Protein AF-A0A2V8MW38-F1 (afdb_monomer)

Structure (mmCIF, N/CA/C/O backbone):
data_AF-A0A2V8MW38-F1
#
_entry.id   AF-A0A2V8MW38-F1
#
loop_
_atom_site.group_PDB
_atom_site.id
_atom_site.type_symbol
_atom_site.label_atom_id
_atom_site.label_alt_id
_atom_site.label_comp_id
_atom_site.label_asym_id
_atom_site.label_entity_id
_atom_site.label_seq_id
_atom_site.pdbx_PDB_ins_code
_atom_site.Cartn_x
_atom_site.Cartn_y
_atom_site.Cartn_z
_atom_site.occupancy
_atom_site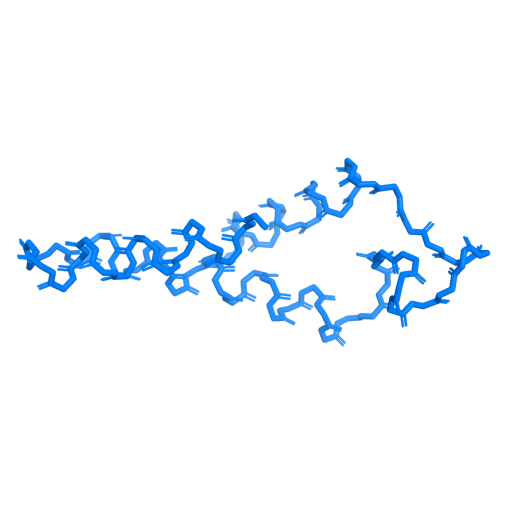.B_iso_or_equiv
_atom_site.auth_seq_id
_atom_site.auth_comp_id
_atom_site.auth_asym_id
_atom_site.auth_atom_id
_atom_site.pdbx_PDB_model_num
ATOM 1 N N . ALA A 1 1 ? 2.921 10.396 -1.506 1.00 91.25 1 ALA A N 1
ATOM 2 C CA . ALA A 1 1 ? 1.545 10.876 -1.249 1.00 91.25 1 ALA A CA 1
ATOM 3 C C . ALA A 1 1 ? 0.660 9.777 -0.662 1.00 91.25 1 ALA A C 1
ATOM 5 O O . ALA A 1 1 ? 0.138 9.978 0.422 1.00 91.25 1 ALA A O 1
ATOM 6 N N . ILE A 1 2 ? 0.520 8.619 -1.321 1.00 97.62 2 ILE A N 1
ATOM 7 C CA . ILE A 1 2 ? -0.385 7.536 -0.879 1.00 97.62 2 ILE A CA 1
ATOM 8 C C . ILE A 1 2 ? -0.074 7.047 0.546 1.00 97.62 2 ILE A C 1
ATOM 10 O O . ILE A 1 2 ? -0.950 7.101 1.401 1.00 97.62 2 ILE A O 1
ATOM 14 N N . LEU A 1 3 ? 1.175 6.664 0.839 1.00 98.00 3 LEU A N 1
ATOM 15 C CA . LEU A 1 3 ? 1.544 6.220 2.193 1.00 98.00 3 LEU A CA 1
ATOM 16 C C . LEU A 1 3 ? 1.421 7.332 3.247 1.00 98.00 3 LEU A C 1
ATOM 18 O O . LEU A 1 3 ? 1.103 7.061 4.393 1.00 98.00 3 LEU A O 1
ATOM 22 N N . SER A 1 4 ? 1.569 8.602 2.865 1.00 98.56 4 SER A N 1
ATOM 23 C CA . SER A 1 4 ? 1.311 9.720 3.784 1.00 98.56 4 SER A CA 1
ATOM 24 C C . SER A 1 4 ? -0.166 9.789 4.199 1.00 98.56 4 SER A C 1
ATOM 26 O O . SER A 1 4 ? -0.461 10.106 5.347 1.00 98.56 4 SER A O 1
ATOM 28 N N . VAL A 1 5 ? -1.095 9.469 3.287 1.00 98.31 5 VAL A N 1
ATOM 29 C CA . VAL A 1 5 ? -2.527 9.339 3.606 1.00 98.31 5 VAL A CA 1
ATOM 30 C C . VAL A 1 5 ? -2.771 8.118 4.487 1.00 98.31 5 VAL A C 1
ATOM 32 O O . VAL A 1 5 ? -3.508 8.230 5.458 1.00 98.31 5 VAL A O 1
ATOM 35 N N . GLN A 1 6 ? -2.132 6.983 4.195 1.00 98.50 6 GLN A N 1
ATOM 36 C CA . GLN A 1 6 ? -2.209 5.791 5.045 1.00 98.50 6 GLN A CA 1
ATOM 37 C C . GLN A 1 6 ? -1.784 6.098 6.488 1.00 98.50 6 GLN A C 1
ATOM 39 O O . GLN A 1 6 ? -2.565 5.855 7.402 1.00 98.50 6 GLN A O 1
ATOM 44 N N . MET A 1 7 ? -0.624 6.729 6.690 1.00 98.69 7 MET A N 1
ATOM 45 C CA . MET A 1 7 ? -0.138 7.122 8.019 1.00 98.69 7 MET A CA 1
ATOM 46 C C . MET A 1 7 ? -1.092 8.092 8.729 1.00 98.69 7 MET A C 1
ATOM 48 O O . MET A 1 7 ? -1.273 8.022 9.940 1.00 98.69 7 MET A O 1
ATOM 52 N N . MET A 1 8 ? -1.719 9.011 7.985 1.00 98.75 8 MET A N 1
ATOM 53 C CA . MET A 1 8 ? -2.734 9.913 8.535 1.00 98.75 8 MET A CA 1
ATOM 54 C C . MET A 1 8 ? -3.987 9.148 8.985 1.00 98.75 8 MET A C 1
ATOM 56 O O . MET A 1 8 ?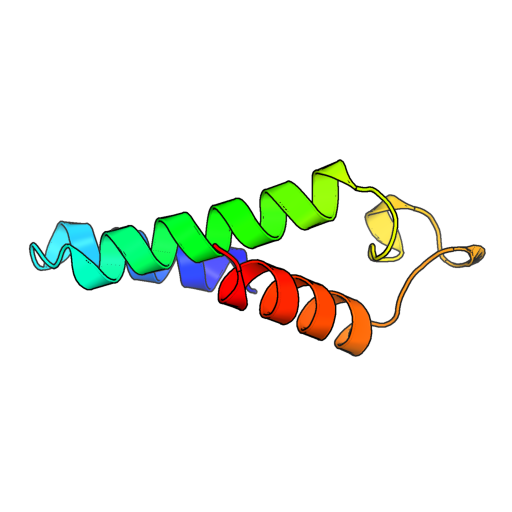 -4.531 9.461 10.042 1.00 98.75 8 MET A O 1
ATOM 60 N N . LEU A 1 9 ? -4.452 8.169 8.200 1.00 98.81 9 LEU A N 1
ATOM 61 C CA . LEU A 1 9 ? -5.598 7.324 8.553 1.00 98.81 9 LEU A CA 1
ATOM 62 C C . LEU A 1 9 ? -5.301 6.481 9.795 1.00 98.81 9 LEU A C 1
ATOM 64 O O . LEU A 1 9 ? -6.122 6.463 10.708 1.00 98.81 9 LEU A O 1
ATOM 68 N N . ASP A 1 10 ? -4.124 5.859 9.856 1.00 98.81 10 ASP A N 1
ATOM 69 C CA . ASP A 1 10 ? -3.667 5.098 11.021 1.00 98.81 10 ASP A CA 1
ATOM 70 C C . ASP A 1 10 ? -3.620 5.982 12.277 1.00 98.81 10 ASP A C 1
ATOM 72 O O . ASP A 1 10 ? -4.210 5.659 13.311 1.00 98.81 10 ASP A O 1
ATOM 76 N N . TRP A 1 11 ? -3.009 7.165 12.168 1.00 98.81 11 TRP A N 1
ATOM 77 C CA . TRP A 1 11 ? -2.931 8.108 13.280 1.00 98.81 11 TRP A CA 1
ATOM 78 C C . TRP A 1 11 ? -4.312 8.578 13.751 1.00 98.81 11 TRP A C 1
ATOM 80 O O . TRP A 1 11 ? -4.568 8.627 14.956 1.00 98.81 11 TRP A O 1
ATOM 90 N N . LEU A 1 12 ? -5.218 8.916 12.825 1.00 98.88 12 LEU A N 1
ATOM 91 C CA . LEU A 1 12 ? -6.587 9.314 13.166 1.00 98.88 12 LEU A CA 1
ATOM 92 C C . LEU A 1 12 ? -7.367 8.161 13.808 1.00 98.88 12 LEU A C 1
ATOM 94 O O . LEU A 1 12 ? -8.095 8.404 14.768 1.00 98.88 12 LEU A O 1
ATOM 98 N N . GLY A 1 13 ? -7.194 6.932 13.315 1.00 98.81 13 GLY A N 1
ATOM 99 C CA . GLY A 1 13 ? -7.805 5.732 13.885 1.00 98.81 13 GLY A CA 1
ATOM 100 C C . GLY A 1 13 ? -7.384 5.519 15.333 1.00 98.81 13 GLY A C 1
ATOM 101 O O . GLY A 1 13 ? -8.242 5.439 16.206 1.00 98.81 13 GLY A O 1
ATOM 102 N N . ASN A 1 14 ? -6.078 5.563 15.610 1.00 98.75 14 ASN A N 1
ATOM 103 C CA . ASN A 1 14 ? -5.545 5.455 16.970 1.00 98.75 14 ASN A CA 1
ATOM 104 C C . ASN A 1 14 ? -5.986 6.622 17.870 1.00 98.75 14 ASN A C 1
ATOM 106 O O . ASN A 1 14 ? -6.304 6.433 19.041 1.00 98.75 14 ASN A O 1
ATOM 110 N N . ARG A 1 15 ? -6.016 7.853 17.343 1.00 98.75 15 ARG A N 1
ATOM 111 C CA . ARG A 1 15 ? -6.394 9.045 18.117 1.00 98.75 15 ARG A CA 1
ATOM 112 C C . ARG A 1 15 ? -7.868 9.059 18.520 1.00 98.75 15 ARG A C 1
ATOM 114 O O . ARG A 1 15 ? -8.199 9.647 19.551 1.00 98.75 15 ARG A O 1
ATOM 121 N N . HIS A 1 16 ? -8.735 8.503 17.682 1.00 98.62 16 HIS A N 1
ATOM 122 C CA . HIS A 1 16 ? -10.186 8.575 17.842 1.00 98.62 16 HIS A CA 1
ATOM 123 C C . HIS A 1 16 ? -10.846 7.231 18.159 1.00 98.62 16 HIS A C 1
ATOM 125 O O . HIS A 1 16 ? -12.070 7.202 18.260 1.00 98.62 16 HIS A O 1
ATOM 131 N N . ASP A 1 17 ? -10.062 6.165 18.341 1.00 98.38 17 ASP A N 1
ATOM 132 C CA . ASP A 1 17 ? -10.549 4.800 18.576 1.00 98.38 17 ASP A CA 1
ATOM 133 C C . ASP A 1 17 ? -11.522 4.335 17.467 1.00 98.38 17 ASP A C 1
ATOM 135 O O . ASP A 1 17 ? -12.598 3.796 17.719 1.00 98.38 17 ASP A O 1
ATOM 139 N N . ASP A 1 18 ? -11.176 4.630 16.203 1.00 98.81 18 ASP A N 1
ATOM 140 C CA . ASP A 1 18 ? -11.996 4.288 15.029 1.00 98.81 18 ASP A CA 1
ATOM 141 C C . ASP A 1 18 ? -11.347 3.177 14.196 1.00 98.81 18 ASP A C 1
ATOM 143 O O . ASP A 1 18 ? -10.552 3.424 13.282 1.00 98.81 18 ASP A O 1
ATOM 147 N N . ASP A 1 19 ? -11.770 1.937 14.451 1.00 98.62 19 ASP A N 1
ATOM 148 C CA . ASP A 1 19 ? -11.309 0.750 13.722 1.00 98.62 19 ASP A CA 1
ATOM 149 C C . ASP A 1 19 ? -11.537 0.825 12.205 1.00 98.62 19 ASP A C 1
ATOM 151 O O . ASP A 1 19 ? -10.889 0.110 11.437 1.00 98.62 19 ASP A O 1
ATOM 155 N N . ARG A 1 20 ? -12.489 1.638 11.724 1.00 98.50 20 ARG A N 1
ATOM 156 C CA . ARG A 1 20 ? -12.710 1.780 10.275 1.00 98.50 20 ARG A CA 1
ATOM 157 C C . ARG A 1 20 ? -11.534 2.498 9.625 1.00 98.50 20 ARG A C 1
ATOM 159 O O . ARG A 1 20 ? -11.189 2.151 8.498 1.00 98.50 20 ARG A O 1
ATOM 166 N N . LEU A 1 21 ? -10.932 3.464 10.320 1.00 98.75 21 LEU A N 1
ATOM 167 C CA . LEU A 1 21 ? -9.754 4.185 9.842 1.00 98.75 21 LEU A CA 1
ATOM 168 C C . LEU A 1 21 ? -8.504 3.306 9.902 1.00 98.75 21 LEU A C 1
ATOM 170 O O . LEU A 1 21 ? -7.749 3.291 8.933 1.00 98.75 21 LEU A O 1
ATOM 174 N N . LEU A 1 22 ? -8.349 2.510 10.967 1.00 98.75 22 LEU A N 1
ATOM 175 C CA . LEU A 1 22 ? -7.259 1.533 11.084 1.00 98.75 22 LEU A CA 1
ATOM 176 C C . LEU A 1 22 ? -7.308 0.510 9.941 1.00 98.75 22 LEU A C 1
ATOM 178 O O . LEU A 1 22 ? -6.350 0.374 9.185 1.00 98.75 22 LEU A O 1
ATOM 182 N N . ARG A 1 23 ? -8.475 -0.107 9.703 1.00 98.38 23 ARG A N 1
ATOM 183 C CA . ARG A 1 23 ? -8.659 -1.031 8.570 1.00 98.38 23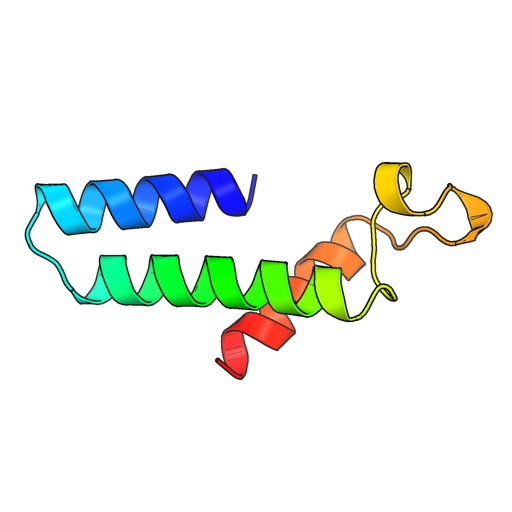 ARG A CA 1
ATOM 184 C C . ARG A 1 23 ? -8.431 -0.364 7.215 1.00 98.38 23 ARG A C 1
ATOM 186 O O . ARG A 1 23 ? -7.954 -1.007 6.284 1.00 98.38 23 ARG A O 1
ATOM 193 N N . ALA A 1 24 ? -8.806 0.907 7.059 1.00 98.31 24 ALA A N 1
ATOM 194 C CA . ALA A 1 24 ? -8.545 1.637 5.821 1.00 98.31 24 ALA A CA 1
ATOM 195 C C . ALA A 1 24 ? -7.040 1.871 5.614 1.00 98.31 24 ALA A C 1
ATOM 197 O O . ALA A 1 24 ? -6.558 1.719 4.492 1.00 98.31 24 ALA A O 1
ATOM 198 N N . ALA A 1 25 ? -6.300 2.195 6.677 1.00 98.56 25 ALA A N 1
ATOM 199 C CA . ALA A 1 25 ? -4.852 2.342 6.627 1.00 98.56 25 ALA A CA 1
ATOM 200 C C . ALA A 1 25 ? -4.167 1.024 6.227 1.00 98.56 25 ALA A C 1
ATOM 202 O O . ALA A 1 25 ? -3.404 1.012 5.261 1.00 98.56 25 ALA A O 1
ATOM 203 N N . GLU A 1 26 ? -4.519 -0.087 6.881 1.00 98.25 26 GLU A N 1
ATOM 204 C CA . GLU A 1 26 ? -4.003 -1.429 6.564 1.00 98.25 26 GLU A CA 1
ATOM 205 C C . GLU A 1 26 ? -4.243 -1.807 5.095 1.00 98.25 26 GLU A C 1
ATOM 207 O O . GLU A 1 26 ? -3.340 -2.276 4.404 1.00 98.25 26 GLU A O 1
ATOM 212 N N . LYS A 1 27 ? -5.450 -1.551 4.574 1.00 98.38 27 LYS A N 1
ATOM 213 C CA . LYS A 1 27 ? -5.786 -1.841 3.172 1.00 98.38 27 LYS A CA 1
ATOM 214 C C . LYS A 1 27 ? -4.964 -1.015 2.182 1.00 98.38 27 LYS A C 1
ATOM 216 O O . LYS A 1 27 ? -4.551 -1.540 1.147 1.00 98.38 27 LYS A O 1
ATOM 221 N N . VAL A 1 28 ? -4.716 0.266 2.472 1.00 98.44 28 VAL A N 1
ATOM 222 C CA . VAL A 1 28 ? -3.870 1.116 1.615 1.00 98.44 28 VAL A CA 1
ATOM 223 C C . VAL A 1 28 ? -2.422 0.628 1.630 1.00 98.44 28 VAL A C 1
ATOM 225 O O . VAL A 1 28 ? -1.804 0.556 0.568 1.00 98.44 28 VAL A O 1
ATOM 228 N N . GLU A 1 29 ? -1.892 0.261 2.798 1.00 98.38 29 GLU A N 1
ATOM 229 C CA . GLU A 1 29 ? -0.540 -0.291 2.927 1.00 98.38 29 GLU A CA 1
ATOM 230 C C . GLU A 1 29 ? -0.391 -1.599 2.142 1.00 98.38 29 GLU A C 1
ATOM 232 O O . GLU A 1 29 ? 0.472 -1.691 1.267 1.00 98.38 29 GLU A O 1
ATOM 237 N N . ALA A 1 30 ? -1.302 -2.553 2.346 1.00 98.25 30 ALA A N 1
ATOM 238 C CA . ALA A 1 30 ? -1.302 -3.835 1.644 1.00 98.25 30 ALA A CA 1
ATOM 239 C C . ALA A 1 30 ? -1.430 -3.677 0.118 1.00 98.25 30 ALA A C 1
ATOM 241 O O . ALA A 1 30 ? -0.802 -4.409 -0.652 1.00 98.25 30 ALA A O 1
ATOM 242 N N . ALA A 1 31 ? -2.219 -2.704 -0.355 1.00 98.31 31 ALA A N 1
ATOM 243 C CA . ALA A 1 31 ? -2.350 -2.424 -1.783 1.00 98.31 31 ALA A CA 1
ATOM 244 C C . ALA A 1 31 ? -1.029 -1.938 -2.406 1.00 98.31 31 ALA A C 1
ATOM 246 O O . ALA A 1 31 ? -0.674 -2.361 -3.513 1.00 98.31 31 ALA A O 1
ATOM 247 N N . VAL A 1 32 ? -0.292 -1.079 -1.694 1.00 97.94 32 VAL A N 1
ATOM 248 C CA . VAL A 1 32 ? 1.034 -0.605 -2.116 1.00 97.94 32 VAL A CA 1
ATOM 249 C C . VAL A 1 32 ? 2.056 -1.738 -2.050 1.00 97.94 32 VAL A C 1
ATOM 251 O O . VAL A 1 32 ? 2.780 -1.948 -3.023 1.00 97.94 32 VAL A O 1
ATOM 254 N N . GLU A 1 33 ? 2.086 -2.510 -0.963 1.00 97.94 33 GLU A N 1
ATOM 255 C CA . GLU A 1 33 ? 2.985 -3.660 -0.808 1.00 97.94 33 GLU A CA 1
ATOM 256 C C . GLU A 1 33 ? 2.804 -4.662 -1.951 1.00 97.94 33 GLU A C 1
ATOM 258 O O . GLU A 1 33 ? 3.770 -5.048 -2.616 1.00 97.94 33 GLU A O 1
ATOM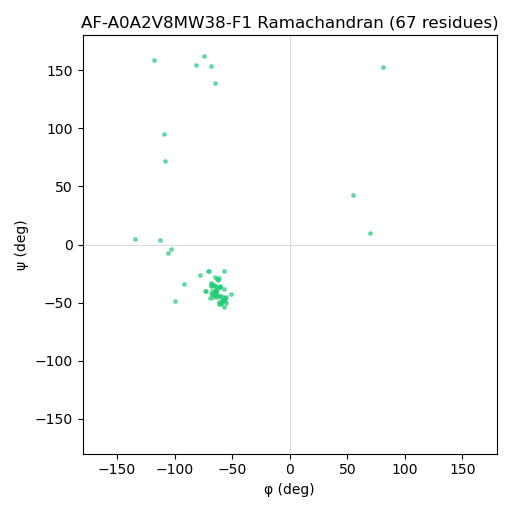 263 N N . LYS A 1 34 ? 1.553 -5.020 -2.256 1.00 97.50 34 LYS A N 1
ATOM 264 C CA . LYS A 1 34 ? 1.242 -5.935 -3.352 1.00 97.50 34 LYS A CA 1
ATOM 265 C C . LYS A 1 34 ? 1.732 -5.393 -4.696 1.00 97.50 34 LYS A C 1
ATOM 267 O O . LYS A 1 34 ? 2.342 -6.144 -5.454 1.00 97.50 34 LYS A O 1
ATOM 272 N N . LEU A 1 35 ? 1.526 -4.106 -4.992 1.00 9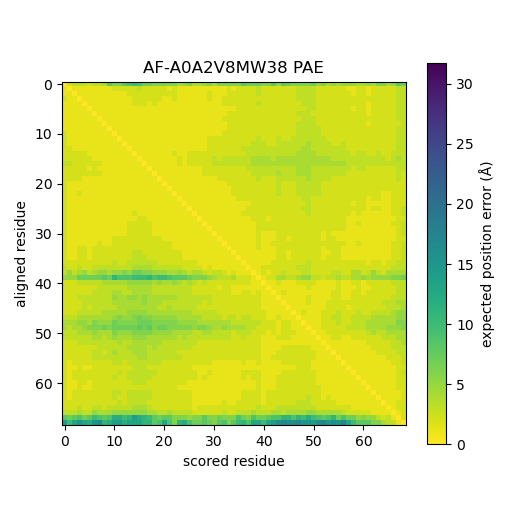7.12 35 LEU A N 1
ATOM 273 C CA . LEU A 1 35 ? 2.032 -3.489 -6.225 1.00 97.12 35 LEU A CA 1
ATOM 274 C C . LEU A 1 35 ? 3.557 -3.619 -6.335 1.00 97.12 35 LEU A C 1
ATOM 276 O O . LEU A 1 35 ? 4.068 -4.016 -7.384 1.00 9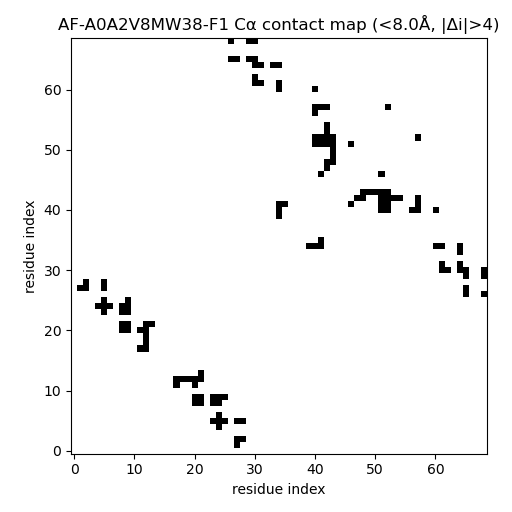7.12 35 LEU A O 1
ATOM 280 N N . LEU A 1 36 ? 4.265 -3.297 -5.249 1.00 97.00 36 LEU A N 1
ATOM 281 C CA . LEU A 1 36 ? 5.724 -3.358 -5.188 1.00 97.00 36 LEU A CA 1
ATOM 282 C C . LEU A 1 36 ? 6.235 -4.793 -5.355 1.00 97.00 36 LEU A C 1
ATOM 284 O O . LEU A 1 36 ? 7.161 -5.014 -6.133 1.00 97.00 36 LEU A O 1
ATOM 288 N N . SER A 1 37 ? 5.591 -5.769 -4.707 1.00 96.75 37 SER A N 1
ATOM 289 C CA . SER A 1 37 ? 5.953 -7.191 -4.804 1.00 96.75 37 SER A CA 1
ATOM 290 C C . SER A 1 37 ? 5.820 -7.757 -6.221 1.00 96.75 37 SER A C 1
ATOM 292 O O . SER A 1 37 ? 6.580 -8.639 -6.616 1.00 96.75 37 SER A O 1
ATOM 294 N N . GLU A 1 38 ? 4.880 -7.234 -7.013 1.00 95.00 38 GLU A N 1
ATOM 295 C CA . GLU A 1 38 ? 4.671 -7.677 -8.390 1.00 95.00 38 GLU A CA 1
ATOM 296 C C . GLU A 1 38 ? 5.708 -7.105 -9.363 1.00 95.00 38 GLU A C 1
ATOM 298 O O . GLU A 1 38 ? 5.948 -7.704 -10.410 1.00 95.00 38 GLU A O 1
ATOM 303 N N . GLY A 1 39 ? 6.295 -5.942 -9.062 1.00 93.56 39 GLY A N 1
ATOM 304 C CA . GLY A 1 39 ? 7.411 -5.377 -9.826 1.00 93.56 39 GLY A CA 1
ATOM 305 C C . GLY A 1 39 ? 7.091 -4.877 -11.243 1.00 93.56 39 GLY A C 1
ATOM 306 O O . GLY A 1 39 ? 8.017 -4.599 -12.003 1.00 93.56 39 GLY A O 1
ATOM 307 N N . ARG A 1 40 ? 5.810 -4.790 -11.638 1.00 90.94 40 ARG A N 1
ATOM 308 C CA . ARG A 1 40 ? 5.395 -4.520 -13.035 1.00 90.94 40 ARG A CA 1
ATOM 309 C C . ARG A 1 40 ? 5.004 -3.069 -13.326 1.00 90.94 40 ARG A C 1
ATOM 311 O O . ARG A 1 40 ? 5.475 -2.511 -14.309 1.00 90.94 40 ARG A O 1
ATOM 318 N N . THR A 1 41 ? 4.149 -2.460 -12.503 1.00 97.31 41 THR A N 1
ATOM 319 C CA . THR A 1 41 ? 3.616 -1.101 -12.731 1.00 97.31 41 THR A CA 1
ATOM 320 C C . THR A 1 41 ? 4.244 -0.132 -11.736 1.00 97.31 41 THR A C 1
ATOM 322 O O . THR A 1 41 ? 3.607 0.283 -10.770 1.00 97.31 41 THR A O 1
ATOM 325 N N . LEU A 1 42 ? 5.529 0.168 -11.943 1.00 97.62 42 LEU A N 1
ATOM 326 C CA . LEU A 1 42 ? 6.348 0.961 -11.023 1.00 97.62 42 LEU A CA 1
ATOM 327 C C . LEU A 1 42 ? 6.845 2.262 -11.660 1.00 97.62 42 LEU A C 1
ATOM 329 O O . LEU A 1 42 ? 6.906 2.397 -12.883 1.00 97.62 42 LEU A O 1
ATOM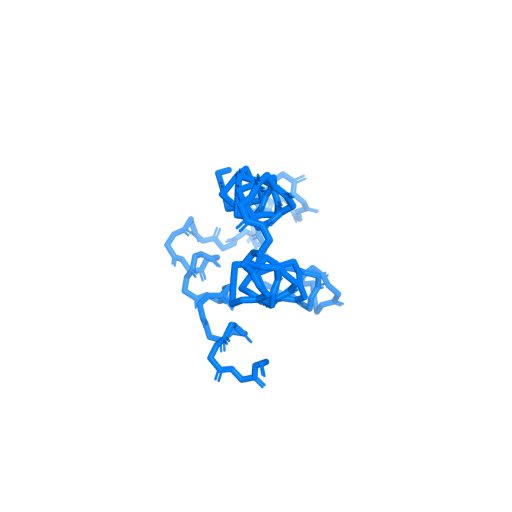 333 N N . THR A 1 43 ? 7.203 3.222 -10.811 1.00 97.25 43 THR A N 1
ATOM 334 C CA . THR A 1 43 ? 7.765 4.516 -11.207 1.00 97.25 43 THR A CA 1
ATOM 335 C C . THR A 1 43 ? 9.226 4.398 -11.653 1.00 97.25 43 THR A C 1
ATOM 337 O O . THR A 1 43 ? 9.922 3.419 -11.377 1.00 97.25 43 THR A O 1
ATOM 340 N N . TYR A 1 44 ? 9.703 5.416 -12.372 1.00 97.31 44 TYR A N 1
ATOM 341 C CA . TYR A 1 44 ? 11.027 5.429 -13.002 1.00 97.31 44 TYR A CA 1
ATOM 342 C C . TYR A 1 44 ? 12.194 5.320 -12.015 1.00 97.31 44 TYR A C 1
ATOM 344 O O . TYR A 1 44 ? 13.236 4.779 -12.371 1.00 97.31 44 TYR A O 1
ATOM 352 N N . ASP A 1 45 ? 12.032 5.801 -10.786 1.00 96.31 45 ASP A N 1
ATOM 353 C CA . ASP A 1 45 ? 13.043 5.735 -9.731 1.00 96.31 45 ASP A CA 1
ATOM 354 C C . ASP A 1 45 ? 13.268 4.305 -9.215 1.00 96.31 45 ASP A C 1
ATOM 356 O O . ASP A 1 45 ? 14.351 3.997 -8.724 1.00 96.31 45 ASP A O 1
ATOM 360 N N . LEU A 1 46 ? 12.285 3.415 -9.389 1.00 96.06 46 LEU A N 1
ATOM 361 C CA . LEU A 1 46 ? 12.375 2.016 -8.973 1.00 96.06 46 LEU A CA 1
ATOM 362 C C . LEU A 1 46 ? 12.908 1.095 -10.080 1.00 96.06 46 LEU A C 1
ATOM 364 O O . LEU A 1 46 ? 13.578 0.109 -9.780 1.00 96.06 46 LEU A O 1
ATOM 368 N N . ILE A 1 47 ? 12.596 1.378 -11.352 1.00 96.12 47 ILE A N 1
ATOM 369 C CA . ILE A 1 47 ? 12.855 0.439 -12.468 1.00 96.12 47 ILE A CA 1
ATOM 370 C C . ILE A 1 47 ? 13.496 1.060 -13.722 1.00 96.12 47 ILE A C 1
ATOM 372 O O . ILE A 1 47 ? 13.702 0.359 -14.718 1.00 96.12 47 ILE A O 1
ATOM 376 N N . GLY A 1 48 ? 13.849 2.347 -13.677 1.00 96.00 48 GLY A N 1
ATOM 377 C CA . GLY A 1 48 ? 14.421 3.106 -14.792 1.00 96.00 48 GLY A CA 1
ATOM 378 C C . GLY A 1 48 ? 13.376 3.606 -15.798 1.00 96.00 48 GLY A C 1
ATOM 379 O O . GLY A 1 48 ? 12.327 2.994 -15.992 1.00 96.00 48 GLY A O 1
ATOM 380 N N . GLU A 1 49 ? 13.678 4.716 -16.481 1.00 96.06 49 GLU A N 1
ATOM 381 C CA . GLU A 1 49 ? 12.731 5.426 -17.364 1.00 96.06 49 GLU A CA 1
ATOM 382 C C . GLU A 1 49 ? 12.146 4.559 -18.485 1.00 96.06 49 GLU A C 1
ATOM 384 O O . GLU A 1 49 ? 10.960 4.652 -18.781 1.00 96.06 49 GLU A O 1
ATOM 389 N N . VAL A 1 50 ? 12.953 3.675 -19.081 1.00 96.06 50 VAL A N 1
ATOM 390 C CA . VAL A 1 50 ? 12.546 2.843 -20.230 1.00 96.06 50 VAL A CA 1
ATOM 391 C C . VAL A 1 50 ? 11.407 1.877 -19.882 1.00 96.06 50 VAL A C 1
ATOM 393 O O . VAL A 1 50 ? 10.618 1.521 -20.753 1.00 96.06 50 VAL A O 1
ATOM 396 N N . LYS A 1 51 ? 11.325 1.433 -18.624 1.00 95.06 51 LYS A N 1
ATOM 397 C CA . LYS A 1 51 ? 10.323 0.461 -18.155 1.00 95.06 51 LYS A CA 1
ATOM 398 C C . LYS A 1 51 ? 9.226 1.099 -17.303 1.00 95.06 51 LYS A C 1
ATOM 400 O O . LYS A 1 51 ? 8.284 0.408 -16.926 1.00 95.06 51 LYS A O 1
ATOM 405 N N . ALA A 1 52 ? 9.370 2.378 -16.966 1.00 97.19 52 ALA A N 1
ATOM 406 C CA . ALA A 1 52 ? 8.513 3.067 -16.019 1.00 97.19 52 ALA A CA 1
ATOM 407 C C . ALA A 1 52 ? 7.069 3.180 -16.516 1.00 97.19 52 ALA A C 1
ATOM 409 O O . ALA A 1 52 ? 6.816 3.525 -17.670 1.00 97.19 52 ALA A O 1
ATOM 410 N N . ALA A 1 53 ? 6.122 2.976 -15.604 1.00 98.06 53 ALA A N 1
ATOM 411 C CA . ALA A 1 53 ? 4.735 3.357 -15.811 1.00 98.06 53 ALA A CA 1
ATOM 412 C C . ALA A 1 53 ? 4.537 4.852 -15.513 1.00 98.06 53 ALA A C 1
ATOM 414 O O . ALA A 1 53 ? 5.264 5.465 -14.722 1.00 98.06 53 ALA A O 1
ATOM 415 N N . ARG A 1 54 ? 3.516 5.460 -16.120 1.00 97.69 54 ARG A N 1
ATOM 416 C CA . ARG A 1 54 ? 3.115 6.839 -15.822 1.00 97.69 54 ARG A CA 1
ATOM 417 C C . ARG A 1 54 ? 2.537 6.929 -14.413 1.00 97.69 54 ARG A C 1
ATOM 419 O O . ARG A 1 54 ? 1.913 5.995 -13.919 1.00 97.69 54 ARG A O 1
ATOM 426 N N . CYS A 1 55 ? 2.633 8.111 -13.805 1.00 96.19 55 CYS A N 1
ATOM 427 C CA . CYS A 1 55 ? 2.063 8.385 -12.479 1.00 96.19 55 CYS A CA 1
ATOM 428 C C . CYS A 1 55 ? 0.578 7.977 -12.369 1.00 96.19 55 CYS A C 1
ATOM 430 O O . CYS A 1 55 ? 0.178 7.340 -11.398 1.00 96.19 55 CYS A O 1
ATOM 432 N N . SER A 1 56 ? -0.227 8.268 -13.397 1.00 97.75 56 SER A N 1
ATOM 433 C CA . SER A 1 56 ? -1.643 7.883 -13.445 1.00 97.75 56 SER A CA 1
ATOM 434 C C . SER A 1 56 ? -1.860 6.368 -13.465 1.00 97.75 56 SER A C 1
ATOM 436 O O . SER A 1 56 ? -2.821 5.883 -12.879 1.00 97.75 56 SER A O 1
ATOM 438 N N . GLU A 1 57 ? -0.976 5.617 -14.124 1.00 98.31 57 GLU A N 1
ATOM 439 C CA . GLU A 1 57 ? -1.062 4.156 -14.224 1.00 98.31 57 GLU A CA 1
ATOM 440 C C . GLU A 1 57 ? -0.675 3.498 -12.900 1.00 98.31 57 GLU A C 1
ATOM 442 O O . GLU A 1 57 ? -1.352 2.578 -12.451 1.00 98.31 57 GLU A O 1
ATOM 447 N N . VAL A 1 58 ? 0.358 4.018 -12.230 1.00 98.19 58 VAL A N 1
ATOM 448 C CA . VAL A 1 58 ? 0.736 3.584 -10.878 1.00 98.19 58 VAL A CA 1
ATOM 449 C C . VAL A 1 58 ? -0.402 3.868 -9.892 1.00 98.19 58 VAL A C 1
ATOM 451 O O . VAL A 1 58 ? -0.770 2.991 -9.116 1.00 98.19 58 VAL A O 1
ATOM 454 N N . GLY A 1 59 ? -1.017 5.055 -9.958 1.00 97.88 59 GLY A N 1
ATOM 455 C CA . GLY A 1 59 ? -2.177 5.402 -9.131 1.00 97.88 59 GLY A CA 1
ATOM 456 C C . GLY A 1 59 ? -3.368 4.460 -9.338 1.00 97.88 59 GLY A C 1
ATOM 457 O O . GLY A 1 59 ? -3.910 3.939 -8.364 1.00 97.88 59 GLY A O 1
ATOM 458 N N . ALA A 1 60 ? -3.726 4.183 -10.595 1.00 98.25 60 ALA A N 1
ATOM 459 C CA . ALA A 1 60 ? -4.790 3.236 -10.934 1.00 98.25 60 ALA A CA 1
ATOM 460 C C . ALA A 1 60 ? -4.469 1.805 -10.466 1.00 98.25 60 ALA A C 1
ATOM 462 O O . ALA A 1 60 ? -5.346 1.098 -9.976 1.00 98.25 60 ALA A O 1
ATOM 463 N N . ALA A 1 61 ? -3.206 1.384 -10.555 1.00 98.00 61 ALA A N 1
ATOM 464 C CA . ALA A 1 61 ? -2.780 0.064 -10.105 1.00 98.00 61 ALA A CA 1
ATOM 465 C C . ALA A 1 61 ? -2.859 -0.095 -8.574 1.00 98.00 61 ALA A C 1
ATOM 467 O O . ALA A 1 61 ? -3.198 -1.178 -8.083 1.00 98.00 61 ALA A O 1
ATOM 468 N N . VAL A 1 62 ? -2.582 0.965 -7.804 1.00 98.00 62 VAL A N 1
ATOM 469 C CA . VAL A 1 62 ? -2.833 0.963 -6.352 1.00 98.00 62 VAL A CA 1
ATOM 470 C C . VAL A 1 62 ? -4.334 0.892 -6.067 1.00 98.00 62 VAL A C 1
ATOM 472 O O . VAL A 1 62 ? -4.754 0.085 -5.241 1.00 98.00 62 VAL A O 1
ATOM 475 N N . GLU A 1 63 ? -5.151 1.685 -6.767 1.00 97.75 63 GLU A N 1
ATOM 476 C CA . GLU A 1 63 ? -6.611 1.676 -6.606 1.00 97.75 63 GLU A CA 1
ATOM 477 C C . GLU A 1 63 ? -7.216 0.287 -6.870 1.00 97.75 63 GLU A C 1
ATOM 479 O O . GLU A 1 63 ? -8.035 -0.198 -6.089 1.00 97.75 63 GLU A O 1
ATOM 484 N N . GLU A 1 64 ? -6.792 -0.382 -7.943 1.00 97.69 64 GLU A N 1
ATOM 485 C CA . GLU A 1 64 ? -7.231 -1.738 -8.276 1.00 97.69 64 GLU A CA 1
ATOM 486 C C . GLU A 1 64 ? -6.952 -2.717 -7.128 1.00 97.69 64 GLU A C 1
ATOM 488 O O . GLU A 1 64 ? -7.836 -3.478 -6.732 1.00 97.69 64 GLU A O 1
ATOM 493 N N . ARG A 1 65 ? -5.743 -2.663 -6.551 1.00 96.75 65 ARG A N 1
ATOM 494 C CA . ARG A 1 65 ? -5.344 -3.525 -5.426 1.00 96.75 65 ARG A CA 1
ATOM 495 C C . ARG A 1 65 ? -6.118 -3.212 -4.155 1.00 96.75 65 ARG A C 1
ATOM 497 O O . ARG A 1 65 ? -6.453 -4.135 -3.422 1.00 96.75 65 ARG A O 1
ATOM 504 N N . LEU A 1 66 ? -6.459 -1.945 -3.937 1.00 96.38 66 LEU A N 1
ATOM 505 C CA . LEU A 1 66 ? -7.271 -1.521 -2.803 1.00 96.38 66 LEU A CA 1
ATOM 506 C C . LEU A 1 66 ? -8.705 -2.072 -2.873 1.00 96.38 66 LEU A C 1
ATOM 508 O O . LEU A 1 66 ? -9.283 -2.405 -1.845 1.00 96.38 66 LEU A O 1
ATOM 512 N N . ARG A 1 67 ? -9.292 -2.202 -4.071 1.00 94.12 67 ARG A N 1
ATOM 513 C CA . ARG A 1 67 ? -10.662 -2.732 -4.239 1.00 94.12 67 ARG A CA 1
ATOM 514 C C . ARG A 1 67 ? -10.783 -4.233 -3.961 1.00 94.12 67 ARG A C 1
ATOM 516 O O . ARG A 1 67 ? -11.885 -4.701 -3.689 1.00 94.12 67 ARG A O 1
ATOM 523 N N . ILE A 1 68 ? -9.683 -4.975 -4.071 1.00 83.69 68 ILE A N 1
ATOM 524 C CA . ILE A 1 68 ? -9.643 -6.439 -3.909 1.00 83.69 68 ILE A CA 1
ATOM 525 C C . ILE A 1 68 ? -9.074 -6.891 -2.556 1.00 83.69 68 ILE A C 1
ATOM 527 O O . ILE A 1 68 ? -9.035 -8.096 -2.308 1.00 83.69 68 ILE A O 1
ATOM 531 N N . ALA A 1 69 ? -8.618 -5.951 -1.722 1.00 74.81 69 ALA A N 1
ATOM 532 C CA . ALA A 1 69 ? -8.142 -6.176 -0.357 1.00 74.81 69 ALA A CA 1
ATOM 533 C C . ALA A 1 69 ? -9.238 -5.796 0.647 1.00 74.81 69 ALA A C 1
ATOM 535 O O . ALA A 1 69 ? -10.041 -6.651 1.077 1.00 74.81 69 ALA A O 1
#

Radius of gyration: 13.45 Å; Cα contacts (8 Å, |Δi|>4): 70; chains: 1; bounding box: 27×19×39 Å

Sequence (69 aa):
AILSVQMMLDWLGNRHDDDRLLRAAEKVEAAVEKLLSEGRTLTYDLIGEVKAARCSEVGAAVEERLRIA

Secondary structure (DSSP, 8-state):
-HHHHHHHHHHHHHHHT-HHHHHHHHHHHHHHHHHHHH-SS--HHHH-GGGPPPHHHHHHHHHHHHHH-

Solvent-accessible surface area (backbone atoms only — not comparable to full-atom values): 3774 Å² total; per-residue (Å²): 108,71,66,59,52,25,53,48,31,35,51,49,10,69,75,66,76,34,67,70,33,36,55,49,16,53,36,49,51,51,13,49,51,52,48,60,74,66,70,66,65,41,48,38,92,82,66,38,72,94,64,33,40,54,72,70,55,36,52,49,52,34,52,57,38,41,76,75,99

Mean predicted aligned error: 2.29 Å

pLDDT: mean 96.94, std 3.53, range [74.81, 98.88]

Foldseek 3Di:
DQLVQLVVLCVVCVVPVPVVSNVLSVLLVQLLVVLV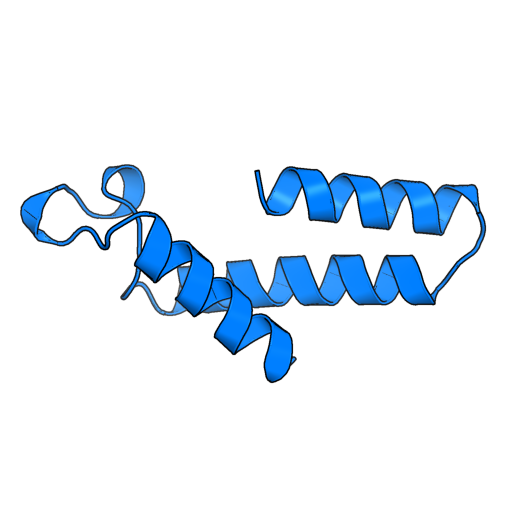VVVQAAACVSPHDVRHHDPVSSVVSSVVSSVVD

Nearest PDB structures (foldseek):
  1wpw-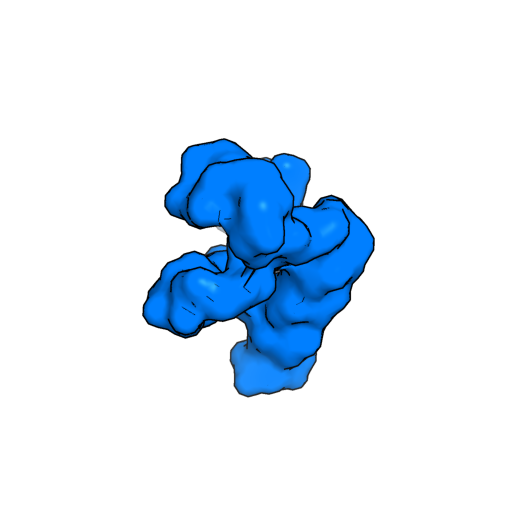assembly1_A  TM=9.507E-01  e=3.563E-02  Sulfurisphaera tokodaii